Protein AF-A0A7C5ZL71-F1 (afdb_monomer)

Mean predicted aligned error: 3.36 Å

Radius of gyration: 14.95 Å; Cα contacts (8 Å, |Δi|>4): 283; chains: 1; bounding box: 36×30×40 Å

Secondary structure (DSSP, 8-state):
----TTTTTBTTTBEEE--SSS--SSSS-EEESS-SSSS------TT-EEEEEEEEE-TT--EEEEEEEEE--TTS-TTEEEEEEEEETTEEEEEEEE-TT-EEEEEEEEEE-TT--SEEEEEEEEEEEE-

Nearest PDB structures (foldseek):
  6yg8-assembly1_E  TM=5.303E-01  e=6.508E-02  Escherichia coli
  6yg8-assembly1_C  TM=4.429E-01  e=5.533E-02  Escherichia coli
  4p00-assembly1_B  TM=3.477E-01  e=2.963E-01  Cereibacter sphaeroides 2.4.1
  4r4z-assembly1_A  TM=3.578E-01  e=7.439E-01  Elizabethkingia meningoseptica
  6ab5-assembly1_A  TM=1.833E-01  e=3.576E+00  Penaeus vannamei nodavirus

Foldseek 3Di:
DDAAQARVQPAHFAAWYQAPQDDDPDDRIDGDWGGRDPDDDHDDDFFDKGKDKDKDFCAQPFKDWDFDKDAAALPDDQQKWKKKAKDKQNHGQWIDIDGHGDIDGDRDTMGGCNVPGGIIIIMIMIGMHGD

Structure (mmCIF, N/CA/C/O backbone):
data_AF-A0A7C5ZL71-F1
#
_entry.id   AF-A0A7C5ZL71-F1
#
loop_
_atom_site.group_PDB
_atom_site.id
_atom_site.type_symbol
_atom_site.label_atom_id
_atom_site.label_alt_id
_atom_site.label_comp_id
_atom_site.label_asym_id
_atom_site.label_entity_id
_atom_site.label_seq_id
_atom_site.pdbx_PDB_ins_code
_atom_site.Cartn_x
_atom_site.Cartn_y
_atom_site.Cartn_z
_atom_site.occupancy
_atom_site.B_iso_or_equiv
_atom_site.auth_seq_id
_atom_site.auth_comp_id
_atom_site.auth_asym_id
_atom_site.auth_atom_id
_atom_site.pdbx_PDB_model_num
ATOM 1 N N . MET A 1 1 ? -8.946 15.589 -14.521 1.00 55.31 1 MET A N 1
ATOM 2 C CA . MET A 1 1 ? -8.211 14.632 -13.677 1.00 55.31 1 MET A CA 1
ATOM 3 C C . MET A 1 1 ? -7.009 14.209 -14.488 1.00 55.31 1 MET A C 1
ATOM 5 O O . MET A 1 1 ? -7.200 13.722 -15.596 1.00 55.31 1 MET A O 1
ATOM 9 N N . GLU A 1 2 ? -5.814 14.550 -14.026 1.00 74.19 2 GLU A N 1
ATOM 10 C CA . GLU A 1 2 ? -4.571 14.126 -14.668 1.00 74.19 2 GLU A CA 1
ATOM 11 C C . GLU A 1 2 ? -4.315 12.670 -14.268 1.00 74.19 2 GLU A C 1
ATOM 13 O O . GLU A 1 2 ? -4.523 12.313 -13.111 1.00 74.19 2 GLU A O 1
ATOM 18 N N . LEU A 1 3 ? -3.994 11.814 -15.238 1.00 82.12 3 LEU A N 1
ATOM 19 C CA . LEU A 1 3 ? -3.691 10.408 -14.982 1.00 82.12 3 LEU A CA 1
ATOM 20 C C . LEU A 1 3 ? -2.236 10.309 -14.524 1.00 82.12 3 LEU A C 1
ATOM 22 O O . LEU A 1 3 ? -1.348 10.778 -15.232 1.00 82.12 3 LEU A O 1
ATOM 26 N N . ASP A 1 4 ? -2.002 9.677 -13.379 1.00 89.81 4 ASP A N 1
ATOM 27 C CA . ASP A 1 4 ? -0.675 9.569 -12.768 1.00 89.81 4 ASP A CA 1
ATOM 28 C C . ASP A 1 4 ? -0.149 8.120 -12.742 1.00 89.81 4 ASP A C 1
ATOM 30 O O . ASP A 1 4 ? -0.719 7.191 -13.337 1.00 89.81 4 ASP A O 1
ATOM 34 N N . ALA A 1 5 ? 0.966 7.928 -12.034 1.00 92.38 5 ALA A N 1
ATOM 35 C CA . ALA A 1 5 ? 1.611 6.635 -11.836 1.00 92.38 5 ALA A CA 1
ATOM 36 C C . ALA A 1 5 ? 0.706 5.567 -11.207 1.00 92.38 5 ALA A C 1
ATOM 38 O O . ALA A 1 5 ? 0.981 4.379 -11.360 1.00 92.38 5 ALA A O 1
ATOM 39 N N . PHE A 1 6 ? -0.370 5.959 -10.524 1.00 93.69 6 PHE A N 1
ATOM 40 C CA . PHE A 1 6 ? -1.207 5.081 -9.707 1.00 93.69 6 PHE A CA 1
ATOM 41 C C . PHE A 1 6 ? -2.652 4.966 -10.208 1.00 93.69 6 PHE A C 1
ATOM 43 O O . PHE A 1 6 ? -3.377 4.069 -9.778 1.00 93.69 6 PHE A O 1
ATOM 50 N N . THR A 1 7 ? -3.071 5.847 -11.121 1.00 92.31 7 THR A N 1
ATOM 51 C CA . THR A 1 7 ? -4.456 5.928 -11.612 1.00 92.31 7 THR A CA 1
ATOM 52 C C . THR A 1 7 ? -4.599 5.812 -13.130 1.00 92.31 7 THR A C 1
ATOM 54 O O . THR A 1 7 ? -5.714 5.659 -13.633 1.00 92.31 7 THR A O 1
ATOM 57 N N . SER A 1 8 ? -3.499 5.827 -13.889 1.00 93.12 8 SER A N 1
ATOM 58 C CA . SER A 1 8 ? -3.529 5.764 -15.359 1.00 93.12 8 SER A CA 1
ATOM 59 C C . SER A 1 8 ? -4.076 4.455 -15.945 1.00 93.12 8 SER A C 1
ATOM 61 O O . SER A 1 8 ? -4.415 4.416 -17.131 1.00 93.12 8 SER A O 1
ATOM 63 N N . ARG A 1 9 ? -4.160 3.376 -15.155 1.00 93.56 9 ARG A N 1
ATOM 64 C CA . ARG A 1 9 ? -4.489 2.016 -15.626 1.00 93.56 9 ARG A CA 1
ATOM 65 C C . ARG A 1 9 ? -5.382 1.219 -14.670 1.00 93.56 9 ARG A C 1
ATOM 67 O O . ARG A 1 9 ? -5.269 -0.010 -14.575 1.00 93.56 9 ARG A O 1
ATOM 74 N N . LEU A 1 10 ? -6.292 1.903 -13.981 1.00 92.94 10 LEU A N 1
ATOM 75 C CA . LEU A 1 10 ? -7.293 1.258 -13.127 1.00 92.94 10 LEU A CA 1
ATOM 76 C C . LEU A 1 10 ? -8.095 0.199 -13.903 1.00 92.94 10 LEU A C 1
ATOM 78 O O . LEU A 1 10 ? -8.594 0.453 -14.997 1.00 92.94 10 LEU A O 1
ATOM 82 N N . GLY A 1 11 ? -8.198 -1.002 -13.332 1.00 92.69 11 GLY A N 1
ATOM 83 C CA . GLY A 1 11 ? -8.909 -2.142 -13.921 1.00 92.69 11 GLY A CA 1
ATOM 84 C C . GLY A 1 11 ? -8.114 -2.943 -14.959 1.00 92.69 11 GLY A C 1
ATOM 85 O O . GLY A 1 11 ? -8.573 -4.006 -15.365 1.00 92.69 11 GLY A O 1
ATOM 86 N N . LEU A 1 12 ? -6.931 -2.470 -15.366 1.00 91.75 12 LEU A N 1
ATOM 87 C CA . LEU A 1 12 ? -6.023 -3.202 -16.257 1.00 91.75 12 LEU A CA 1
ATOM 88 C C . LEU A 1 12 ? -4.829 -3.758 -15.480 1.00 91.75 12 LEU A C 1
ATOM 90 O O . LEU A 1 12 ? -4.611 -4.962 -15.456 1.00 91.75 12 LEU A O 1
ATOM 94 N N . GLY A 1 13 ? -4.086 -2.864 -14.829 1.00 93.06 13 GLY A N 1
ATOM 95 C CA . GLY A 1 13 ? -2.868 -3.183 -14.081 1.00 93.06 13 GLY A CA 1
ATOM 96 C C . GLY A 1 13 ? -2.860 -2.650 -12.648 1.00 93.06 13 GLY A C 1
ATOM 97 O O . GLY A 1 13 ? -1.961 -2.954 -11.869 1.00 93.06 13 GLY A O 1
ATOM 98 N N . GLN A 1 14 ? -3.874 -1.855 -12.297 1.00 95.81 14 GLN A N 1
ATOM 99 C CA . GLN A 1 14 ? -3.975 -1.119 -11.037 1.00 95.81 14 GLN A CA 1
ATOM 100 C C . GLN 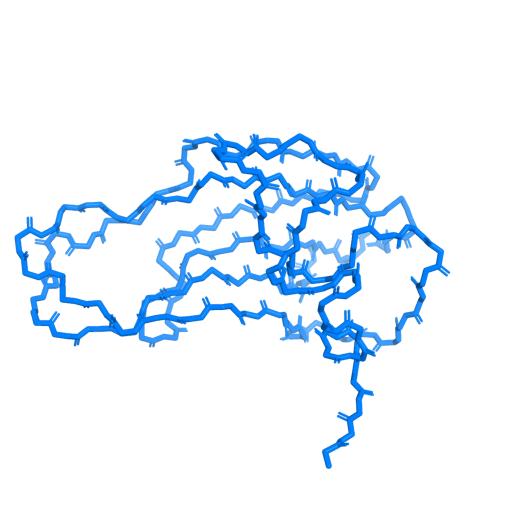A 1 14 ? -5.375 -1.268 -10.443 1.00 95.81 14 GLN A C 1
ATOM 102 O O . GLN A 1 14 ? -6.353 -1.509 -11.161 1.00 95.81 14 GLN A O 1
ATOM 107 N N . GLY A 1 15 ? -5.492 -1.071 -9.132 1.00 94.94 15 GLY A N 1
ATOM 108 C CA . GLY A 1 15 ? -6.760 -1.205 -8.424 1.00 94.94 15 GLY A CA 1
ATOM 109 C C . GLY A 1 15 ? -7.188 -2.666 -8.284 1.00 94.94 15 GLY A C 1
ATOM 110 O O . GLY A 1 15 ? -6.354 -3.564 -8.174 1.00 94.94 15 GLY A O 1
ATOM 111 N N . ARG A 1 16 ? -8.500 -2.915 -8.236 1.00 94.69 16 ARG A N 1
ATOM 112 C CA . ARG A 1 16 ? -9.041 -4.265 -8.032 1.00 94.69 16 ARG A CA 1
ATOM 113 C C . ARG A 1 16 ? -9.039 -5.060 -9.338 1.00 94.69 16 ARG A C 1
ATOM 115 O O . ARG A 1 16 ? -9.902 -4.834 -10.182 1.00 94.69 16 ARG A O 1
ATOM 122 N N . ILE A 1 17 ? -8.121 -6.014 -9.470 1.00 95.56 17 ILE A N 1
ATOM 123 C CA . ILE A 1 17 ? -7.970 -6.856 -10.668 1.00 95.56 17 ILE A CA 1
ATOM 124 C C . ILE A 1 17 ? -7.703 -8.319 -10.302 1.00 95.56 17 ILE A C 1
ATOM 126 O O . ILE A 1 17 ? -7.288 -8.618 -9.181 1.00 95.56 17 ILE A O 1
ATOM 130 N N . ALA A 1 18 ? -7.920 -9.226 -11.255 1.00 95.50 18 ALA A N 1
ATOM 131 C CA . ALA A 1 18 ? -7.314 -10.553 -11.222 1.00 95.50 18 ALA A CA 1
ATOM 132 C C . ALA A 1 18 ? -5.838 -10.406 -11.647 1.00 95.50 18 ALA A C 1
ATOM 134 O O . ALA A 1 18 ? -5.585 -10.044 -12.798 1.00 95.50 18 ALA A O 1
ATOM 135 N N . PRO A 1 19 ? -4.864 -10.593 -10.741 1.00 92.7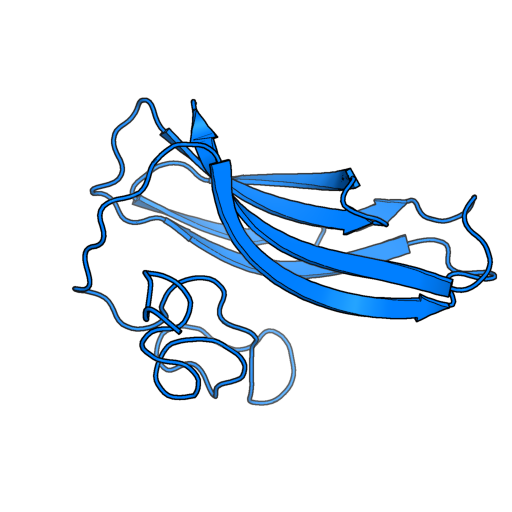5 19 PRO A N 1
ATOM 136 C CA . PRO A 1 19 ? -3.463 -10.317 -11.043 1.00 92.75 19 PRO A CA 1
ATOM 137 C C . PRO A 1 19 ? -2.885 -11.369 -11.996 1.00 92.75 19 PRO A C 1
ATOM 139 O O . PRO A 1 19 ? -3.119 -12.566 -11.828 1.00 92.75 19 PRO A O 1
ATOM 142 N N . ALA A 1 20 ? -2.076 -10.932 -12.959 1.00 92.00 20 ALA A N 1
ATOM 143 C CA . ALA A 1 20 ? -1.361 -11.827 -13.866 1.00 92.00 20 ALA A CA 1
ATOM 144 C C . ALA A 1 20 ? -0.002 -12.257 -13.289 1.00 92.00 20 ALA A C 1
ATOM 146 O O . ALA A 1 20 ? 0.483 -13.348 -13.583 1.00 92.00 20 ALA A O 1
ATOM 147 N N . ASN A 1 21 ? 0.607 -11.415 -12.446 1.00 88.44 21 ASN A N 1
ATOM 148 C CA . ASN A 1 21 ? 1.987 -11.581 -11.978 1.00 88.44 21 ASN A CA 1
ATOM 149 C C . ASN A 1 21 ? 2.091 -11.872 -10.472 1.00 88.44 21 ASN A C 1
ATOM 151 O O . ASN A 1 21 ? 3.164 -11.759 -9.872 1.00 88.44 21 ASN A O 1
ATOM 155 N N . ALA A 1 22 ? 0.980 -12.219 -9.826 1.00 85.50 22 ALA A N 1
ATOM 156 C CA . ALA A 1 22 ? 0.937 -12.624 -8.427 1.00 85.50 22 ALA A CA 1
ATOM 157 C C . ALA A 1 22 ? -0.173 -13.646 -8.202 1.00 85.50 22 ALA A C 1
ATOM 159 O O . ALA A 1 22 ? -1.255 -13.529 -8.756 1.00 85.50 22 ALA A O 1
ATOM 160 N N . THR A 1 23 ? 0.058 -14.610 -7.314 1.00 87.81 23 THR A N 1
ATOM 161 C CA . THR A 1 23 ? -1.029 -15.443 -6.784 1.00 87.81 23 THR A CA 1
ATOM 162 C C . THR A 1 23 ? -1.791 -14.651 -5.719 1.00 87.81 23 THR A C 1
ATOM 164 O O . THR A 1 23 ? -1.138 -14.214 -4.758 1.00 87.81 23 THR A O 1
ATOM 167 N N . PRO A 1 24 ? -3.120 -14.462 -5.846 1.00 88.94 24 PRO A N 1
ATOM 168 C CA . PRO A 1 24 ? -3.928 -13.835 -4.808 1.00 88.94 24 PRO A CA 1
ATOM 169 C C . PRO A 1 24 ? -3.790 -14.557 -3.467 1.00 88.94 24 PRO A C 1
ATOM 171 O O . PRO A 1 24 ? -3.721 -15.782 -3.404 1.00 88.94 24 PRO A O 1
ATOM 174 N N . GLY A 1 25 ? -3.763 -13.788 -2.378 1.00 83.25 25 GLY A N 1
ATOM 175 C CA . GLY A 1 25 ? -3.740 -14.350 -1.026 1.00 83.25 25 GLY A CA 1
ATOM 176 C C . GLY A 1 25 ? -5.084 -14.937 -0.578 1.00 83.25 25 GLY A C 1
ATOM 177 O O . GLY A 1 25 ? -5.121 -15.694 0.388 1.00 83.25 25 GLY A O 1
ATOM 178 N N . SER A 1 26 ? -6.175 -14.557 -1.247 1.00 85.38 26 SER A N 1
ATOM 179 C CA . SER A 1 26 ? -7.539 -15.047 -1.044 1.00 85.38 26 SER A CA 1
ATOM 180 C C . SER A 1 26 ? -8.387 -14.710 -2.275 1.00 85.38 26 SER A C 1
ATOM 182 O O . SER A 1 26 ? -8.223 -13.630 -2.845 1.00 85.38 26 SER A O 1
ATOM 184 N N . GLY A 1 27 ? -9.298 -15.607 -2.662 1.00 91.00 27 GLY A N 1
ATOM 185 C CA . GLY A 1 27 ? -10.157 -15.440 -3.839 1.00 91.00 27 GLY A CA 1
ATOM 186 C C . GLY A 1 27 ? -9.374 -15.274 -5.147 1.00 91.00 27 GLY A C 1
ATOM 187 O O . GLY A 1 27 ? -8.230 -15.708 -5.255 1.00 91.00 27 GLY A O 1
ATOM 188 N N . ASP A 1 28 ? -10.000 -14.618 -6.127 1.00 94.25 28 ASP A N 1
ATOM 189 C CA . ASP A 1 28 ? -9.445 -14.477 -7.485 1.00 94.25 28 ASP A CA 1
ATOM 190 C C . ASP A 1 28 ? -8.880 -13.077 -7.782 1.00 94.25 28 ASP A C 1
ATOM 192 O O . ASP A 1 28 ? -8.337 -12.842 -8.858 1.00 94.25 28 ASP A O 1
ATOM 196 N N . HIS A 1 29 ? -9.037 -12.124 -6.859 1.00 93.94 29 HIS A N 1
ATOM 197 C CA . HIS A 1 29 ? -8.711 -10.713 -7.083 1.00 93.94 29 HIS A CA 1
ATOM 198 C C . HIS A 1 29 ? -7.813 -10.159 -5.979 1.00 93.94 29 HIS A C 1
ATOM 200 O O . HIS A 1 29 ? -7.872 -10.595 -4.830 1.00 93.94 29 HIS A O 1
ATOM 206 N N . VAL A 1 30 ? -7.033 -9.137 -6.317 1.00 94.50 30 VAL A N 1
ATOM 207 C CA . VAL A 1 30 ? -6.245 -8.338 -5.370 1.00 94.50 30 VAL A CA 1
ATOM 208 C C . VAL A 1 30 ? -6.467 -6.851 -5.630 1.00 94.50 30 VAL A C 1
ATOM 210 O O . VAL A 1 30 ? -6.908 -6.467 -6.711 1.00 94.50 30 VAL A O 1
ATOM 213 N N . PHE A 1 31 ? -6.138 -6.013 -4.647 1.00 94.75 31 PHE A N 1
ATOM 214 C CA . PHE A 1 31 ? -5.953 -4.579 -4.860 1.00 94.75 31 PHE A CA 1
ATOM 215 C C . PHE A 1 31 ? -4.477 -4.311 -5.160 1.00 94.75 31 PHE A C 1
ATOM 217 O O . PHE A 1 31 ? -3.626 -4.471 -4.285 1.00 94.75 31 PHE A O 1
ATOM 224 N N . VAL A 1 32 ? -4.172 -3.937 -6.401 1.00 96.50 32 VAL A N 1
ATOM 225 C CA . VAL A 1 32 ? -2.819 -3.572 -6.828 1.00 96.50 32 VAL A CA 1
ATOM 226 C C . VAL A 1 32 ? -2.604 -2.083 -6.593 1.00 96.50 32 VAL A C 1
ATOM 228 O O . VAL A 1 32 ? -3.231 -1.245 -7.242 1.00 96.50 32 VAL A O 1
ATOM 231 N N . LEU A 1 33 ? -1.700 -1.775 -5.666 1.00 95.56 33 LEU A N 1
ATOM 232 C CA . LEU A 1 33 ? -1.154 -0.440 -5.446 1.00 95.56 33 LEU A CA 1
ATOM 233 C C . LEU A 1 33 ? 0.149 -0.350 -6.249 1.00 95.56 33 LEU A C 1
ATOM 235 O O . LEU A 1 33 ? 1.056 -1.150 -6.021 1.00 95.56 33 LEU A O 1
ATOM 239 N N . GLY A 1 34 ? 0.222 0.556 -7.225 1.00 94.56 34 GLY A N 1
ATOM 240 C CA . GLY A 1 34 ? 1.295 0.573 -8.224 1.00 94.56 34 GLY A CA 1
ATOM 241 C C . GLY A 1 34 ? 0.845 -0.060 -9.538 1.00 94.56 34 GLY A C 1
ATOM 242 O O . GLY A 1 34 ? -0.151 0.373 -10.098 1.00 94.56 34 GLY A O 1
ATOM 243 N N . GLU A 1 35 ? 1.570 -1.053 -10.047 1.00 94.12 35 GLU A N 1
ATOM 244 C CA . GLU A 1 35 ? 1.299 -1.701 -11.338 1.00 94.12 35 GLU A CA 1
ATOM 245 C C . GLU A 1 35 ? 1.667 -3.198 -11.266 1.00 94.12 35 GLU A C 1
ATOM 247 O O . GLU A 1 35 ? 2.685 -3.571 -10.673 1.00 94.12 35 GLU A O 1
ATOM 252 N N . ASP A 1 36 ? 0.821 -4.066 -11.830 1.00 94.56 36 ASP A N 1
ATOM 253 C CA . ASP A 1 36 ? 1.080 -5.509 -11.897 1.00 94.56 36 ASP A CA 1
ATOM 254 C C . ASP A 1 36 ? 1.969 -5.884 -13.087 1.00 94.56 36 ASP A C 1
ATOM 256 O O . ASP A 1 36 ? 2.776 -6.808 -12.975 1.00 94.56 36 ASP A O 1
ATOM 260 N N . GLU A 1 37 ? 1.856 -5.159 -14.203 1.00 91.81 37 GLU A N 1
ATOM 261 C CA . GLU A 1 37 ? 2.643 -5.377 -15.415 1.00 91.81 37 GLU A CA 1
ATOM 262 C C . GLU A 1 37 ? 4.022 -4.684 -15.360 1.00 91.81 37 GLU A C 1
ATOM 264 O O . GLU A 1 37 ? 4.117 -3.468 -15.170 1.00 91.81 37 GLU A O 1
ATOM 269 N N . PRO A 1 38 ? 5.133 -5.397 -15.614 1.00 88.19 38 PRO A N 1
ATOM 270 C CA . PRO A 1 38 ? 6.443 -4.760 -15.691 1.00 88.19 38 PRO A CA 1
ATOM 271 C C . PRO A 1 38 ? 6.573 -3.834 -16.914 1.00 88.19 38 PRO A C 1
ATOM 273 O O . PRO A 1 38 ? 5.848 -3.949 -17.901 1.00 88.19 38 PRO A O 1
ATOM 276 N N . GLY A 1 39 ? 7.582 -2.956 -16.883 1.00 88.44 39 GLY A N 1
ATOM 277 C CA . GLY A 1 39 ? 7.978 -2.142 -18.041 1.00 88.44 39 GLY A CA 1
ATOM 278 C C . GLY A 1 39 ? 7.345 -0.752 -18.105 1.00 88.44 39 GLY A C 1
ATOM 279 O O . GLY A 1 39 ? 7.465 -0.080 -19.128 1.00 88.44 39 GLY A O 1
ATOM 280 N N . ARG A 1 40 ? 6.702 -0.304 -17.023 1.00 88.19 40 ARG A N 1
ATOM 281 C CA . ARG A 1 40 ? 6.209 1.070 -16.886 1.00 88.19 40 ARG A CA 1
ATOM 282 C C . ARG A 1 40 ? 7.118 1.873 -15.978 1.00 88.19 40 ARG A C 1
ATOM 284 O O . ARG A 1 40 ? 7.565 1.384 -14.943 1.00 88.19 40 ARG A O 1
ATOM 291 N N . PHE A 1 41 ? 7.377 3.103 -16.391 1.00 89.56 41 PHE A N 1
ATOM 292 C CA . PHE A 1 41 ? 8.257 4.024 -15.696 1.00 89.56 41 PHE A CA 1
ATOM 293 C C . PHE A 1 41 ? 7.513 5.333 -15.494 1.00 89.56 41 PHE A C 1
ATOM 295 O O . PHE A 1 41 ? 6.868 5.830 -16.416 1.00 89.56 41 PHE A O 1
ATOM 302 N N . PHE A 1 42 ? 7.617 5.860 -14.283 1.00 90.75 42 PHE A N 1
ATOM 303 C CA . PHE A 1 42 ? 7.047 7.132 -13.877 1.00 90.75 42 PHE A CA 1
ATOM 304 C C . PHE A 1 42 ? 8.107 7.898 -13.095 1.00 90.75 42 PHE A C 1
ATOM 306 O O . PHE A 1 42 ? 8.946 7.289 -12.425 1.00 90.75 42 PHE A O 1
ATOM 313 N N . GLU A 1 43 ? 8.073 9.221 -13.194 1.00 91.19 43 GLU A N 1
ATOM 314 C CA . GLU A 1 43 ? 8.851 10.086 -12.316 1.00 91.19 43 GLU A CA 1
ATOM 315 C C . GLU A 1 43 ? 8.115 10.179 -10.980 1.00 91.19 43 GLU A C 1
ATOM 317 O O . GLU A 1 43 ? 6.941 10.538 -10.948 1.00 91.19 43 GLU A O 1
ATOM 322 N N . LEU A 1 44 ? 8.794 9.790 -9.901 1.00 93.31 44 LEU A N 1
ATOM 323 C CA . LEU A 1 44 ? 8.259 9.784 -8.543 1.00 93.31 44 LEU A CA 1
ATOM 324 C C . LEU A 1 44 ? 9.254 10.461 -7.604 1.00 93.31 44 LEU A C 1
ATOM 326 O O . LEU A 1 44 ? 10.470 10.319 -7.772 1.00 93.31 44 LEU A O 1
ATOM 330 N N . ALA A 1 45 ? 8.734 11.143 -6.594 1.00 94.50 45 ALA A N 1
ATOM 331 C CA . ALA A 1 45 ? 9.481 11.721 -5.490 1.00 94.50 45 ALA A CA 1
ATOM 332 C C . ALA A 1 45 ? 9.153 10.995 -4.170 1.00 94.50 45 ALA A C 1
ATOM 334 O O . ALA A 1 45 ? 8.084 10.389 -4.038 1.00 94.50 45 ALA A O 1
ATOM 335 N N . PRO A 1 46 ? 10.045 11.041 -3.162 1.00 96.12 46 PRO A N 1
ATOM 336 C CA . PRO A 1 46 ? 9.697 10.593 -1.818 1.00 96.12 46 PRO A CA 1
ATOM 337 C C . PRO A 1 46 ? 8.398 11.243 -1.317 1.00 96.12 46 PRO A C 1
ATOM 339 O O . PRO A 1 46 ? 8.230 12.458 -1.407 1.00 96.12 46 PRO A O 1
ATOM 342 N N . GLY A 1 47 ? 7.493 10.428 -0.775 1.00 96.00 47 GLY A N 1
ATOM 343 C CA . GLY A 1 47 ? 6.149 10.820 -0.342 1.00 96.00 47 GLY A CA 1
ATOM 344 C C . GLY A 1 47 ? 5.042 10.508 -1.355 1.00 96.00 47 GLY A C 1
ATOM 345 O O . GLY A 1 47 ? 3.874 10.412 -0.959 1.00 96.00 47 GLY A O 1
ATOM 346 N N . ASP A 1 48 ? 5.382 10.277 -2.627 1.00 96.81 48 ASP A N 1
ATOM 347 C CA . ASP A 1 48 ? 4.414 9.804 -3.616 1.00 96.81 48 ASP A CA 1
ATOM 348 C C . ASP A 1 48 ? 3.906 8.412 -3.233 1.00 96.81 48 ASP A C 1
ATOM 350 O O . ASP A 1 48 ? 4.680 7.509 -2.883 1.00 96.81 48 ASP A O 1
ATOM 354 N N . HIS A 1 49 ? 2.587 8.231 -3.289 1.00 97.19 49 HIS A N 1
ATOM 355 C CA . HIS A 1 49 ? 1.952 7.009 -2.820 1.00 97.19 49 HIS A CA 1
ATOM 356 C C . HIS A 1 49 ? 0.679 6.646 -3.580 1.00 97.19 49 HIS A C 1
ATOM 358 O O . HIS A 1 49 ? -0.039 7.501 -4.093 1.00 97.19 49 HIS A O 1
ATOM 364 N N . ALA A 1 50 ? 0.380 5.348 -3.562 1.00 96.81 50 ALA A N 1
ATOM 365 C CA . ALA A 1 50 ? -0.933 4.796 -3.854 1.00 96.81 50 ALA A CA 1
ATOM 366 C C . ALA A 1 50 ? -1.563 4.292 -2.558 1.00 96.81 50 ALA A C 1
ATOM 368 O O . ALA A 1 50 ? -0.896 3.663 -1.732 1.00 96.81 50 ALA A O 1
ATOM 369 N N . GLU A 1 51 ? -2.860 4.512 -2.405 1.00 96.56 51 GLU A N 1
ATOM 370 C CA . GLU A 1 51 ? -3.585 4.122 -1.207 1.00 96.56 51 GLU A CA 1
ATOM 371 C C . GLU A 1 51 ? -4.984 3.623 -1.554 1.00 96.56 51 GLU A C 1
ATOM 373 O O . GLU A 1 51 ? -5.648 4.135 -2.455 1.00 96.56 51 GLU A O 1
ATOM 378 N N . VAL A 1 52 ? -5.420 2.595 -0.829 1.00 95.56 52 VAL A N 1
ATOM 379 C CA . VAL A 1 52 ? -6.815 2.164 -0.792 1.00 95.56 52 VAL A CA 1
ATOM 380 C C . VAL A 1 52 ? -7.309 2.319 0.636 1.00 95.56 52 VAL A C 1
ATOM 382 O O . VAL A 1 52 ? -6.695 1.779 1.556 1.00 95.56 52 VAL A O 1
ATOM 385 N N . VAL A 1 53 ? -8.404 3.056 0.806 1.00 96.75 53 VAL A N 1
ATOM 386 C CA . VAL A 1 53 ? -9.035 3.323 2.102 1.00 96.75 53 VAL A CA 1
ATOM 387 C C . VAL A 1 53 ? -10.460 2.791 2.144 1.00 96.75 53 VAL A C 1
ATOM 389 O O . VAL A 1 53 ? -11.116 2.634 1.110 1.00 96.75 53 VAL A O 1
ATOM 392 N N . GLN A 1 54 ? -10.935 2.525 3.354 1.00 97.00 54 GLN A N 1
ATOM 393 C CA . GLN A 1 54 ? -12.317 2.185 3.634 1.00 97.00 54 GLN A CA 1
ATOM 394 C C . GLN A 1 54 ? -12.713 2.686 5.027 1.00 97.00 54 GLN A C 1
ATOM 396 O O . GLN A 1 54 ? -12.028 2.394 6.011 1.00 97.00 54 GLN A O 1
ATOM 401 N N . ASP A 1 55 ? -13.868 3.345 5.122 1.00 98.38 55 ASP A N 1
ATOM 402 C CA . ASP A 1 55 ? -14.515 3.612 6.407 1.00 98.38 55 ASP A CA 1
ATOM 403 C C . ASP A 1 55 ? -14.863 2.290 7.098 1.00 98.38 55 ASP A C 1
ATOM 405 O O . ASP A 1 55 ? -15.515 1.408 6.524 1.00 98.38 55 ASP A O 1
ATOM 409 N N . THR A 1 56 ? -14.383 2.131 8.326 1.00 98.00 56 THR A N 1
ATOM 410 C CA . THR A 1 56 ? -14.516 0.899 9.098 1.00 98.00 56 THR A CA 1
ATOM 411 C C . THR A 1 56 ? -14.833 1.223 10.550 1.00 98.00 56 THR A C 1
ATOM 413 O O . THR A 1 56 ? -14.116 1.987 11.195 1.00 98.00 56 THR A O 1
ATOM 416 N N . ASP A 1 57 ? -15.877 0.592 11.091 1.00 98.25 57 ASP A N 1
ATOM 417 C CA . ASP A 1 57 ? -16.154 0.649 12.523 1.00 98.25 57 ASP A CA 1
ATOM 418 C C . ASP A 1 57 ? -15.158 -0.253 13.262 1.00 98.25 57 ASP A C 1
ATOM 420 O O . ASP A 1 57 ? -15.137 -1.470 13.061 1.00 98.25 57 ASP A O 1
ATOM 424 N N . LEU A 1 58 ? -14.306 0.355 14.087 1.00 98.44 58 LEU A N 1
ATOM 425 C CA . LEU A 1 58 ? -13.271 -0.335 14.858 1.00 98.44 58 LEU A CA 1
ATOM 426 C C . LEU A 1 58 ? -13.708 -0.677 16.286 1.00 98.44 58 LEU A C 1
ATOM 428 O O . LEU A 1 58 ? -12.891 -1.158 17.072 1.00 98.44 58 LEU A O 1
ATOM 432 N N . THR A 1 59 ? -14.980 -0.468 16.633 1.00 98.38 59 THR A N 1
ATOM 433 C CA . THR A 1 59 ? -15.531 -0.878 17.931 1.00 98.38 59 THR A CA 1
ATOM 434 C C . THR A 1 59 ? -15.289 -2.370 18.170 1.00 98.38 59 THR A C 1
ATOM 436 O O . THR A 1 59 ? -15.613 -3.208 17.332 1.00 98.38 59 THR A O 1
ATOM 439 N N . ASP A 1 60 ? -14.682 -2.694 19.315 1.00 97.81 60 ASP A N 1
ATOM 440 C CA . ASP A 1 60 ? -14.298 -4.053 19.724 1.00 97.81 60 ASP A CA 1
ATOM 441 C C . ASP A 1 60 ? -13.320 -4.786 18.775 1.00 97.81 60 ASP A C 1
ATOM 443 O O . ASP A 1 60 ? -13.056 -5.984 18.932 1.00 97.81 60 ASP A O 1
ATOM 447 N N . VAL A 1 61 ? -12.700 -4.081 17.823 1.00 98.25 61 VAL A N 1
ATOM 448 C CA . VAL A 1 61 ? -11.663 -4.640 16.946 1.00 98.25 61 VAL A CA 1
ATOM 449 C C . VAL A 1 61 ? -10.302 -4.541 17.631 1.00 98.25 61 VAL A C 1
ATOM 451 O O . VAL A 1 61 ? -9.867 -3.481 18.062 1.00 98.25 61 VAL A O 1
ATOM 454 N N . THR A 1 62 ? -9.573 -5.657 17.715 1.00 97.88 62 THR A N 1
ATOM 455 C CA . THR A 1 62 ? -8.227 -5.663 18.326 1.00 97.88 62 THR A CA 1
ATOM 456 C C . THR A 1 62 ? -7.124 -5.344 17.316 1.00 97.88 62 THR A C 1
ATOM 458 O O . THR A 1 62 ? -6.189 -4.601 17.618 1.00 97.88 62 THR A O 1
ATOM 461 N N . LEU A 1 63 ? -7.203 -5.930 16.119 1.00 97.69 63 LEU A N 1
ATOM 462 C CA . LEU A 1 63 ? -6.161 -5.840 15.099 1.00 97.69 63 LEU A CA 1
ATOM 463 C C . LEU A 1 63 ? -6.769 -5.638 13.716 1.00 97.69 63 LEU A C 1
ATOM 465 O O . LEU A 1 63 ? -7.692 -6.355 13.334 1.00 97.69 63 LEU A O 1
ATOM 469 N N . VAL A 1 64 ? -6.144 -4.764 12.933 1.00 97.12 64 VAL A N 1
ATOM 470 C CA . VAL A 1 64 ? -6.254 -4.765 11.471 1.00 97.12 64 VAL A CA 1
ATOM 471 C C . VAL A 1 64 ? -5.032 -5.488 10.921 1.00 97.12 64 VAL A C 1
ATOM 473 O O . VAL A 1 64 ? -3.911 -5.222 11.353 1.00 97.12 64 VAL A O 1
ATOM 476 N N . ARG A 1 65 ? -5.227 -6.416 9.983 1.00 96.31 65 ARG A N 1
ATOM 477 C CA . ARG A 1 65 ? -4.140 -7.184 9.361 1.00 96.31 65 ARG A CA 1
ATOM 478 C C . ARG A 1 65 ? -4.196 -7.057 7.851 1.00 96.31 65 ARG A C 1
ATOM 480 O O . ARG A 1 65 ? -5.274 -7.114 7.269 1.00 96.31 65 ARG A O 1
ATOM 487 N N . ALA A 1 66 ? -3.027 -6.970 7.232 1.00 94.00 66 ALA A N 1
ATOM 488 C CA . ALA A 1 66 ? -2.885 -6.958 5.787 1.00 94.00 66 ALA A CA 1
ATOM 489 C C . ALA A 1 66 ? -2.072 -8.175 5.329 1.00 94.00 66 ALA A C 1
ATOM 491 O O . ALA A 1 6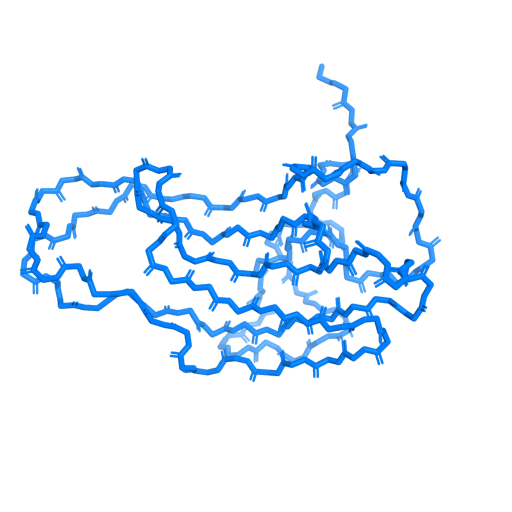6 ? -0.997 -8.454 5.861 1.00 94.00 66 ALA A O 1
ATOM 492 N N . HIS A 1 67 ? -2.591 -8.890 4.329 1.00 93.50 67 HIS A N 1
ATOM 493 C CA . HIS A 1 67 ? -1.848 -9.917 3.604 1.00 93.50 67 HIS A CA 1
ATOM 494 C C . HIS A 1 67 ? -1.397 -9.325 2.271 1.00 93.50 67 HIS A C 1
ATOM 496 O O . HIS A 1 67 ? -2.221 -9.068 1.396 1.00 93.50 67 HIS A O 1
ATOM 502 N N . LEU A 1 68 ? -0.096 -9.074 2.135 1.00 94.38 68 LEU A N 1
ATOM 503 C CA . LEU A 1 68 ? 0.461 -8.312 1.020 1.00 94.38 68 LEU A CA 1
ATOM 504 C C . LEU A 1 68 ? 1.608 -9.068 0.357 1.00 94.38 68 LEU A C 1
ATOM 506 O O . LEU A 1 68 ? 2.395 -9.741 1.021 1.00 94.38 68 LEU A O 1
ATOM 510 N N . ARG A 1 69 ? 1.761 -8.874 -0.950 1.00 94.94 69 ARG A N 1
ATOM 511 C CA . ARG A 1 69 ? 2.998 -9.170 -1.674 1.00 94.94 69 ARG A CA 1
ATOM 512 C C . ARG A 1 69 ? 3.588 -7.844 -2.144 1.00 94.94 69 ARG A C 1
ATOM 514 O O . ARG A 1 69 ? 3.018 -7.196 -3.014 1.00 94.94 69 ARG A O 1
ATOM 521 N N . LEU A 1 70 ? 4.718 -7.450 -1.567 1.00 95.38 70 LEU A N 1
ATOM 522 C CA . LEU A 1 70 ? 5.448 -6.240 -1.939 1.00 95.38 70 LEU A CA 1
ATOM 523 C C . LEU A 1 70 ? 6.565 -6.609 -2.918 1.00 95.38 70 LEU A C 1
ATOM 525 O O . LEU A 1 70 ? 7.505 -7.306 -2.534 1.00 95.38 70 LEU A O 1
ATOM 529 N N . ARG A 1 71 ? 6.458 -6.147 -4.167 1.00 94.56 71 ARG A N 1
ATOM 530 C CA . ARG A 1 71 ? 7.454 -6.351 -5.231 1.00 94.56 71 ARG A CA 1
ATOM 531 C C . ARG A 1 71 ? 8.160 -5.035 -5.515 1.00 94.56 71 ARG A C 1
ATOM 533 O O . ARG A 1 71 ? 7.496 -4.050 -5.820 1.00 94.56 71 ARG A O 1
ATOM 540 N N . VAL A 1 72 ? 9.487 -5.025 -5.443 1.00 94.19 72 VAL A N 1
ATOM 541 C CA . VAL A 1 72 ? 10.283 -3.822 -5.694 1.00 94.19 72 VAL A CA 1
ATOM 542 C C . VAL A 1 72 ? 11.191 -4.031 -6.906 1.00 94.19 72 VAL A C 1
ATOM 544 O O . VAL A 1 72 ? 11.977 -4.985 -6.915 1.00 94.19 72 VAL A O 1
ATOM 547 N N . PRO A 1 73 ? 11.145 -3.146 -7.921 1.00 92.38 73 PRO A N 1
ATOM 548 C CA . PRO A 1 73 ? 12.006 -3.270 -9.090 1.00 92.38 73 PRO A CA 1
ATOM 549 C C . PRO A 1 73 ? 13.488 -3.129 -8.716 1.00 92.38 73 PRO A C 1
ATOM 551 O O . PRO A 1 73 ? 13.859 -2.385 -7.808 1.00 92.38 73 PRO A O 1
ATOM 554 N N . ALA A 1 74 ? 14.360 -3.837 -9.437 1.00 92.56 74 ALA A N 1
ATOM 555 C CA . ALA A 1 74 ? 15.813 -3.749 -9.247 1.00 92.56 74 ALA A CA 1
ATOM 556 C C . ALA A 1 74 ? 16.390 -2.380 -9.643 1.00 92.56 74 ALA A C 1
ATOM 558 O O . ALA A 1 74 ? 17.466 -2.016 -9.183 1.00 92.56 74 ALA A O 1
ATOM 559 N N . SER A 1 75 ? 15.666 -1.623 -10.471 1.00 91.50 75 SER A N 1
ATOM 560 C CA . SER A 1 75 ? 16.039 -0.278 -10.909 1.00 91.50 75 SER A CA 1
ATOM 561 C C . SER A 1 75 ? 15.790 0.811 -9.862 1.00 91.50 75 SER A C 1
ATOM 563 O O . SER A 1 75 ? 16.106 1.966 -10.132 1.00 91.50 75 SER A O 1
ATOM 565 N N . LEU A 1 76 ? 15.213 0.486 -8.696 1.00 92.25 76 LEU A N 1
ATOM 566 C CA . LEU A 1 76 ? 15.025 1.468 -7.629 1.00 92.25 76 LEU A CA 1
ATOM 567 C C . LEU A 1 76 ? 16.398 1.946 -7.111 1.00 92.25 76 LEU A C 1
ATOM 569 O O . LEU A 1 76 ? 17.207 1.103 -6.709 1.00 92.25 76 LEU A O 1
ATOM 573 N N . PRO A 1 77 ? 16.673 3.265 -7.081 1.00 92.25 77 PRO A N 1
ATOM 574 C CA . PRO A 1 77 ? 17.913 3.793 -6.520 1.00 92.25 77 PRO A CA 1
ATOM 575 C C . PRO A 1 77 ? 18.115 3.358 -5.066 1.00 92.25 77 PRO A C 1
ATOM 577 O O . PRO A 1 77 ? 17.170 3.312 -4.285 1.00 92.25 77 PRO A O 1
ATOM 580 N N . SER A 1 78 ? 19.363 3.098 -4.666 1.00 90.25 78 SER A N 1
ATOM 581 C CA . SER A 1 78 ? 19.681 2.616 -3.312 1.00 90.25 78 SER A CA 1
ATOM 582 C C . SER A 1 78 ? 19.394 3.623 -2.194 1.00 90.25 78 SER A C 1
ATOM 584 O O . SER A 1 78 ? 19.399 3.239 -1.030 1.00 90.25 78 SER A O 1
ATOM 586 N N . THR A 1 79 ? 19.187 4.896 -2.536 1.00 92.12 79 THR A N 1
ATOM 587 C CA . THR A 1 79 ? 18.779 5.970 -1.616 1.00 92.12 79 THR A CA 1
ATOM 588 C C . THR A 1 79 ? 17.277 5.981 -1.333 1.00 92.12 79 THR A C 1
ATOM 590 O O . THR A 1 79 ? 16.819 6.813 -0.561 1.00 92.12 79 THR A O 1
ATOM 593 N N . HIS A 1 80 ? 16.509 5.086 -1.962 1.00 94.00 80 HIS A N 1
ATOM 594 C CA . HIS A 1 80 ? 15.060 5.006 -1.831 1.00 94.00 80 HIS A CA 1
ATOM 595 C C . HIS A 1 80 ? 14.611 3.592 -1.447 1.00 94.00 80 HIS A C 1
ATOM 597 O O . HIS A 1 80 ? 15.306 2.595 -1.671 1.00 94.00 80 HIS A O 1
ATOM 603 N N . GLY A 1 81 ? 13.407 3.501 -0.896 1.00 94.44 81 GLY A N 1
ATOM 604 C CA . GLY A 1 81 ? 12.721 2.256 -0.579 1.00 94.44 81 GLY A CA 1
ATOM 605 C C . GLY A 1 81 ? 11.228 2.366 -0.858 1.00 94.44 81 GLY A C 1
ATOM 606 O O . GLY A 1 81 ? 10.679 3.460 -0.906 1.00 94.44 81 GLY A O 1
ATOM 607 N N . TRP A 1 82 ? 10.559 1.225 -1.011 1.00 96.31 82 TRP A N 1
ATOM 608 C CA . TRP A 1 82 ? 9.098 1.185 -0.946 1.00 96.31 82 TRP A CA 1
ATOM 609 C C . TRP A 1 82 ? 8.659 0.727 0.439 1.00 96.31 82 TRP A C 1
ATOM 611 O O . TRP A 1 82 ? 9.153 -0.285 0.955 1.00 96.31 82 TRP A O 1
ATOM 621 N N . GLU A 1 83 ? 7.720 1.465 1.022 1.00 97.25 83 GLU A N 1
ATOM 622 C CA . GLU A 1 83 ? 7.071 1.156 2.290 1.00 97.25 83 GLU A CA 1
ATOM 623 C C . GLU A 1 83 ? 5.613 0.759 2.036 1.00 97.25 83 GLU A C 1
ATOM 625 O O . GLU A 1 83 ? 4.841 1.519 1.457 1.00 97.25 83 GLU A O 1
ATOM 630 N N . ALA A 1 84 ? 5.233 -0.437 2.486 1.00 98.06 84 ALA A N 1
ATOM 631 C CA . ALA A 1 84 ? 3.836 -0.822 2.632 1.00 98.06 84 ALA A CA 1
ATOM 632 C C . ALA A 1 84 ? 3.403 -0.538 4.073 1.00 98.06 84 ALA A C 1
ATOM 634 O O . ALA A 1 84 ? 4.070 -0.977 5.015 1.00 98.06 84 ALA A O 1
ATOM 635 N N . SER A 1 85 ? 2.292 0.167 4.259 1.00 98.50 85 SER A N 1
ATOM 636 C CA . SER A 1 85 ? 1.783 0.528 5.582 1.00 98.50 85 SER A CA 1
ATOM 637 C C . SER A 1 85 ? 0.282 0.296 5.716 1.00 98.50 85 SER A C 1
ATOM 639 O O . SER A 1 85 ? -0.459 0.373 4.740 1.00 98.50 85 SER A O 1
ATOM 641 N N . ILE A 1 86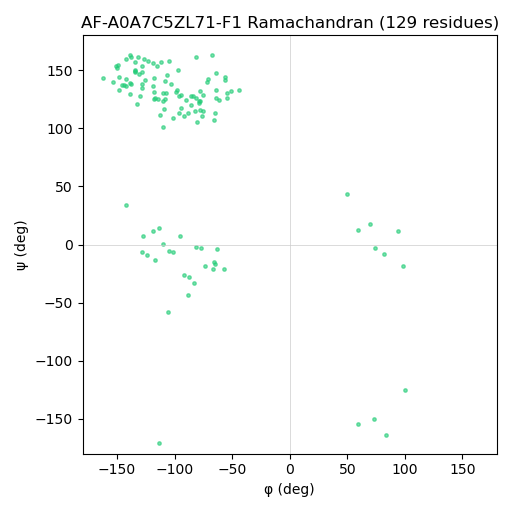 ? -0.145 -0.019 6.940 1.00 98.62 86 ILE A N 1
ATOM 642 C CA . ILE A 1 86 ? -1.540 0.120 7.360 1.00 98.62 86 ILE A CA 1
ATOM 643 C C . ILE A 1 86 ? -1.669 1.530 7.921 1.00 98.62 86 ILE A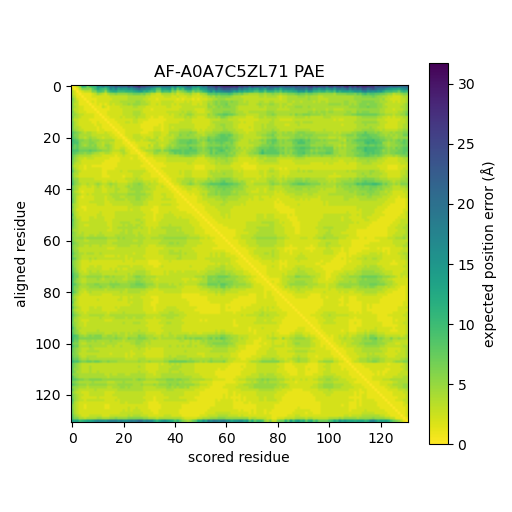 C 1
ATOM 645 O O . ILE A 1 86 ? -0.923 1.886 8.842 1.00 98.62 86 ILE A O 1
ATOM 649 N N . VAL A 1 87 ? -2.599 2.310 7.385 1.00 98.56 87 VAL A N 1
ATOM 650 C CA . VAL A 1 87 ? -2.939 3.639 7.893 1.00 98.56 87 VAL A CA 1
ATOM 651 C C . VAL A 1 87 ? -4.286 3.606 8.607 1.00 98.56 87 VAL A C 1
ATOM 653 O O . VAL A 1 87 ? -5.178 2.852 8.221 1.00 98.56 87 VAL A O 1
ATOM 656 N N . VAL A 1 88 ? -4.416 4.410 9.658 1.00 98.44 88 VAL A N 1
ATOM 657 C CA . VAL A 1 88 ? -5.684 4.681 10.339 1.00 98.44 88 VAL A CA 1
ATOM 658 C C . VAL A 1 88 ? -5.800 6.188 10.524 1.00 98.44 88 VAL A C 1
ATOM 660 O O . VAL A 1 88 ? -4.900 6.792 11.108 1.00 98.44 88 VAL A O 1
ATOM 663 N N . ASP A 1 89 ? -6.853 6.791 9.976 1.00 97.81 89 ASP A N 1
ATOM 664 C CA . ASP A 1 89 ? -7.075 8.244 9.923 1.00 97.81 89 ASP A CA 1
ATOM 665 C C . ASP A 1 89 ? -5.844 9.010 9.393 1.00 97.81 89 ASP A C 1
ATOM 667 O O . ASP A 1 89 ? -5.384 10.001 9.965 1.00 97.81 89 ASP A O 1
ATOM 671 N N . GLY A 1 90 ? -5.235 8.483 8.324 1.00 96.06 90 GLY A N 1
ATOM 672 C CA . GLY A 1 90 ? -4.017 9.023 7.709 1.00 96.06 90 GLY A CA 1
ATOM 673 C C . GLY A 1 90 ? -2.712 8.776 8.483 1.00 96.06 90 GLY A C 1
ATOM 674 O O . GLY A 1 90 ? -1.635 9.118 7.990 1.00 96.06 90 GLY A O 1
ATOM 675 N N . VAL A 1 91 ? -2.757 8.157 9.669 1.00 97.69 91 VAL A N 1
ATOM 676 C CA . VAL A 1 91 ? -1.569 7.850 10.482 1.00 97.69 91 VAL A CA 1
ATOM 677 C C . VAL A 1 91 ? -1.100 6.419 10.234 1.00 97.69 91 VAL A C 1
ATOM 679 O O . VAL A 1 91 ? -1.860 5.466 10.381 1.00 97.69 91 VAL A O 1
ATOM 682 N N . LYS A 1 92 ? 0.188 6.237 9.919 1.00 98.12 92 LYS A N 1
ATOM 683 C CA . LYS A 1 92 ? 0.803 4.909 9.749 1.00 98.12 92 LYS A CA 1
ATOM 684 C C . LYS A 1 92 ? 0.819 4.147 11.080 1.00 98.12 92 LYS A C 1
ATOM 686 O O . LYS A 1 92 ? 1.618 4.448 11.965 1.00 98.12 92 LYS A O 1
ATOM 691 N N . ALA A 1 93 ? -0.032 3.134 11.201 1.00 97.88 93 ALA A N 1
ATOM 692 C CA . ALA A 1 93 ? -0.178 2.309 12.400 1.00 97.88 93 ALA A CA 1
ATOM 693 C C . ALA A 1 93 ? 0.713 1.052 12.375 1.00 97.88 93 ALA A C 1
ATOM 695 O O . ALA A 1 93 ? 1.111 0.544 13.424 1.00 97.88 93 ALA A O 1
ATOM 696 N N . ALA A 1 94 ? 1.060 0.559 11.183 1.00 98.25 94 ALA A N 1
ATOM 697 C CA . ALA A 1 94 ? 2.045 -0.503 10.978 1.00 98.25 94 ALA A CA 1
ATOM 698 C C . ALA A 1 94 ? 2.739 -0.322 9.627 1.00 98.25 94 ALA A C 1
ATOM 700 O O . ALA A 1 94 ? 2.136 0.211 8.697 1.00 98.25 94 ALA A O 1
ATOM 701 N N . ARG A 1 95 ? 3.988 -0.783 9.491 1.00 97.88 95 ARG A N 1
ATOM 702 C CA . ARG A 1 95 ? 4.755 -0.633 8.246 1.00 97.88 95 ARG A CA 1
ATOM 703 C C . ARG A 1 95 ? 5.781 -1.733 8.013 1.00 97.88 95 ARG A C 1
ATOM 705 O O . ARG A 1 95 ? 6.320 -2.306 8.958 1.00 97.88 95 ARG A O 1
ATOM 712 N N . ALA A 1 96 ? 6.092 -1.972 6.746 1.00 97.12 96 ALA A N 1
ATOM 713 C CA . ALA A 1 96 ? 7.177 -2.829 6.301 1.00 97.12 96 ALA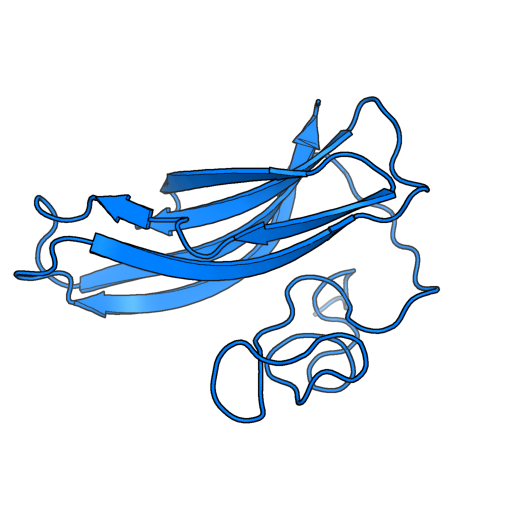 A CA 1
ATOM 714 C C . ALA A 1 96 ? 7.824 -2.254 5.036 1.00 97.12 96 ALA A C 1
ATOM 716 O O . ALA A 1 96 ? 7.133 -1.845 4.108 1.00 97.12 96 ALA A O 1
ATOM 717 N N . THR A 1 97 ? 9.154 -2.279 4.974 1.00 95.12 97 THR A N 1
ATOM 718 C CA . THR A 1 97 ? 9.915 -1.819 3.806 1.00 95.12 97 THR A CA 1
ATOM 719 C C . THR A 1 97 ? 10.482 -2.981 2.996 1.00 95.12 97 THR A C 1
ATOM 721 O O . THR A 1 97 ? 10.672 -4.098 3.499 1.00 95.12 97 THR A O 1
ATOM 724 N N . CYS A 1 98 ? 10.777 -2.741 1.722 1.00 91.19 98 CYS A N 1
ATOM 725 C CA . CYS A 1 98 ? 11.473 -3.695 0.866 1.00 91.19 98 CYS A CA 1
ATOM 726 C C . CYS A 1 98 ? 12.527 -2.981 0.010 1.00 91.19 98 CYS A C 1
ATOM 728 O O . CYS A 1 98 ? 12.302 -1.878 -0.484 1.00 91.19 98 CYS A O 1
ATOM 730 N N . ARG A 1 99 ? 13.705 -3.602 -0.120 1.00 86.44 99 ARG A N 1
ATOM 731 C CA . ARG A 1 99 ? 14.836 -3.052 -0.881 1.00 86.44 99 ARG A CA 1
ATOM 732 C C . ARG A 1 99 ? 14.682 -3.326 -2.376 1.00 86.44 99 ARG A C 1
ATOM 734 O O . ARG A 1 99 ? 13.984 -4.260 -2.763 1.00 86.44 99 ARG A O 1
ATOM 741 N N . ALA A 1 100 ? 15.413 -2.562 -3.184 1.00 93.44 100 ALA A N 1
ATOM 742 C CA . ALA A 1 100 ? 15.525 -2.746 -4.629 1.00 93.44 100 ALA A CA 1
ATOM 743 C C . ALA A 1 100 ? 15.728 -4.217 -5.037 1.00 93.44 100 ALA A C 1
ATOM 745 O O . ALA A 1 100 ? 16.564 -4.924 -4.467 1.00 93.44 100 ALA A O 1
ATOM 746 N N . GLY A 1 101 ? 14.963 -4.673 -6.032 1.00 93.19 101 GLY A N 1
ATOM 747 C CA . GLY A 1 101 ? 15.088 -6.011 -6.625 1.00 93.19 101 GLY A CA 1
ATOM 748 C C . GLY A 1 101 ? 14.656 -7.160 -5.714 1.00 93.19 101 GLY A C 1
ATOM 749 O O . GLY A 1 101 ? 15.048 -8.306 -5.942 1.00 93.19 101 GLY A O 1
ATOM 750 N N . ARG A 1 102 ? 13.898 -6.873 -4.652 1.00 92.62 102 ARG A N 1
ATOM 751 C CA . ARG A 1 102 ? 13.404 -7.880 -3.710 1.00 92.62 102 ARG A CA 1
ATOM 752 C C . ARG A 1 102 ? 11.885 -7.963 -3.763 1.00 92.62 102 ARG A C 1
ATOM 754 O O . ARG A 1 102 ? 11.186 -7.003 -4.079 1.00 92.62 102 ARG A O 1
ATOM 761 N N . GLU A 1 103 ? 11.396 -9.138 -3.400 1.00 94.25 103 GLU A N 1
ATOM 762 C CA . GLU A 1 103 ? 9.990 -9.386 -3.121 1.00 94.25 103 GLU A CA 1
ATOM 763 C C . GLU A 1 103 ? 9.846 -9.817 -1.660 1.00 94.25 103 GLU A C 1
ATOM 765 O O . GLU A 1 103 ? 10.704 -10.523 -1.117 1.00 94.25 103 GLU A O 1
ATOM 770 N N . ARG A 1 104 ? 8.763 -9.384 -1.011 1.00 94.06 104 ARG A N 1
ATOM 771 C CA . ARG A 1 104 ? 8.364 -9.846 0.319 1.00 94.06 104 ARG A CA 1
ATOM 772 C C . ARG A 1 104 ? 6.900 -10.253 0.319 1.00 94.06 104 ARG A C 1
ATOM 774 O O . ARG A 1 104 ? 6.035 -9.456 -0.035 1.00 94.06 104 ARG A O 1
ATOM 781 N N . LEU A 1 105 ? 6.631 -11.461 0.802 1.00 94.19 105 LEU A N 1
ATOM 782 C CA . LEU A 1 105 ? 5.302 -11.854 1.252 1.00 94.19 105 LEU A CA 1
ATOM 783 C C . LEU A 1 105 ? 5.148 -11.426 2.717 1.00 94.19 105 LEU A C 1
ATOM 785 O O . LEU A 1 105 ? 5.937 -11.833 3.567 1.00 94.19 105 LEU A O 1
ATOM 789 N N . LEU A 1 106 ? 4.167 -10.573 2.995 1.00 94.25 106 LEU A N 1
ATOM 790 C CA . LEU A 1 106 ? 3.853 -10.038 4.317 1.00 94.25 106 LEU A CA 1
ATOM 791 C C . LEU A 1 106 ? 2.521 -10.639 4.770 1.00 94.25 106 LEU A C 1
ATOM 793 O O . LEU A 1 106 ? 1.459 -10.216 4.319 1.00 94.25 106 LEU A O 1
ATOM 797 N N . THR A 1 107 ? 2.576 -11.646 5.638 1.00 92.12 107 THR A N 1
ATOM 798 C CA . THR A 1 107 ? 1.388 -12.331 6.192 1.00 92.12 107 THR A CA 1
ATOM 799 C C . THR A 1 107 ? 1.045 -11.874 7.614 1.00 92.12 107 THR A C 1
ATOM 801 O O . THR A 1 107 ? 0.045 -12.293 8.203 1.00 92.12 107 THR A O 1
ATOM 804 N N . ASP A 1 108 ? 1.901 -11.045 8.202 1.00 92.00 108 ASP A N 1
ATOM 805 C CA . ASP A 1 108 ? 1.903 -10.651 9.608 1.00 92.00 108 ASP A CA 1
ATOM 806 C C . ASP A 1 108 ? 1.921 -9.130 9.815 1.00 92.00 108 ASP A C 1
ATOM 808 O O . ASP A 1 108 ? 1.993 -8.680 10.957 1.00 92.00 108 ASP A O 1
ATOM 812 N N . LEU A 1 109 ? 1.790 -8.329 8.747 1.00 96.62 109 LEU A N 1
ATOM 813 C CA . LEU A 1 109 ? 1.632 -6.884 8.890 1.00 96.62 109 LEU A CA 1
ATOM 814 C C . LEU A 1 109 ? 0.303 -6.598 9.597 1.00 96.62 109 LEU A C 1
ATOM 816 O O . LEU A 1 109 ? -0.773 -6.881 9.063 1.00 96.62 109 LEU A O 1
ATOM 820 N N . ALA A 1 110 ? 0.389 -6.071 10.815 1.00 97.94 110 ALA A N 1
ATOM 821 C CA . ALA A 1 110 ? -0.753 -5.885 11.694 1.00 97.94 110 ALA A CA 1
ATOM 822 C C . ALA A 1 110 ? -0.644 -4.574 12.477 1.00 97.94 110 ALA A C 1
ATOM 824 O O . ALA A 1 110 ? 0.417 -4.258 13.014 1.00 97.94 110 ALA A O 1
ATOM 825 N N . ALA A 1 111 ? -1.755 -3.850 12.573 1.00 98.12 111 ALA A N 1
ATOM 826 C CA . ALA A 1 111 ? -1.906 -2.644 13.375 1.00 98.12 111 ALA A CA 1
ATOM 827 C C . ALA 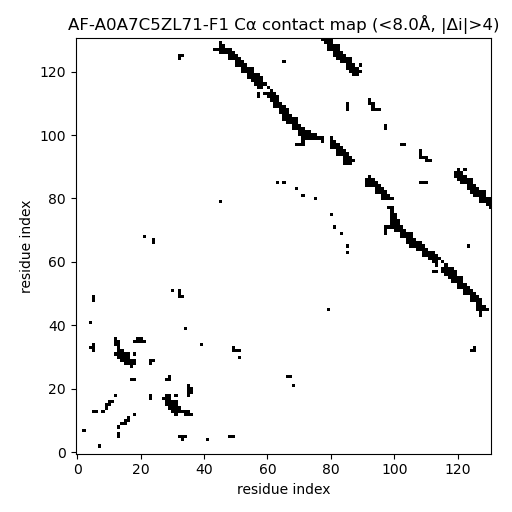A 1 111 ? -2.782 -2.939 14.599 1.00 98.12 111 ALA A C 1
ATOM 829 O O . ALA A 1 111 ? -3.870 -3.501 14.461 1.00 98.12 111 ALA A O 1
ATOM 830 N N . ASN A 1 112 ? -2.315 -2.548 15.789 1.00 98.12 112 ASN A N 1
ATOM 831 C CA . ASN A 1 112 ? -3.126 -2.590 17.004 1.00 98.12 112 ASN A CA 1
ATOM 832 C C . ASN A 1 112 ? -4.095 -1.409 17.025 1.00 98.12 112 ASN A C 1
ATOM 834 O O . ASN A 1 112 ? -3.667 -0.260 17.110 1.00 98.12 112 ASN A O 1
ATOM 838 N N . VAL A 1 113 ? -5.388 -1.724 16.979 1.00 98.19 113 VAL A N 1
ATOM 839 C CA . VAL A 1 113 ? -6.490 -0.756 16.986 1.00 98.19 113 VAL A CA 1
ATOM 840 C C . VAL A 1 113 ? -7.404 -0.929 18.200 1.00 98.19 113 VAL A C 1
ATOM 842 O O . VAL A 1 113 ? -8.440 -0.288 18.278 1.00 98.19 113 VAL A O 1
ATOM 845 N N . SER A 1 114 ? -6.997 -1.716 19.203 1.00 97.94 114 SER A N 1
ATOM 846 C CA . SER A 1 114 ? -7.822 -2.079 20.369 1.00 97.94 114 SER A CA 1
ATOM 847 C C . SER A 1 114 ? -8.238 -0.911 21.274 1.00 97.94 114 SER A C 1
ATOM 849 O O . SER A 1 114 ? -8.885 -1.124 22.297 1.00 97.94 114 SER A O 1
ATOM 851 N N . LYS A 1 115 ? -7.762 0.302 20.986 1.00 97.19 115 LYS A N 1
ATOM 852 C CA . LYS A 1 115 ? -8.078 1.542 21.710 1.00 97.19 115 LYS A CA 1
ATOM 853 C C . LYS A 1 115 ? -8.937 2.500 20.882 1.00 97.19 115 LYS A C 1
ATOM 855 O O . LYS A 1 115 ? -9.220 3.597 21.352 1.00 97.19 115 LYS A O 1
ATOM 860 N N . LEU A 1 116 ? -9.283 2.114 19.657 1.00 97.75 116 LEU A N 1
ATOM 861 C CA . LEU A 1 116 ? -10.115 2.881 18.742 1.00 97.75 116 LEU A CA 1
ATOM 862 C C . LEU A 1 116 ? -11.556 2.377 18.834 1.00 97.75 116 LEU A C 1
ATOM 864 O O . LEU A 1 116 ? -11.806 1.232 19.209 1.00 97.75 116 LEU A O 1
ATOM 868 N N . THR A 1 117 ? -12.521 3.255 18.589 1.00 97.88 117 THR A N 1
ATOM 869 C CA . THR A 1 117 ? -13.950 2.940 18.703 1.00 97.88 117 THR A CA 1
ATOM 870 C C . THR A 1 117 ? -14.731 3.862 17.785 1.00 97.88 117 THR A C 1
ATOM 872 O O . THR A 1 117 ? -14.454 5.059 17.727 1.00 97.88 117 THR A O 1
ATOM 875 N N . GLY A 1 118 ? -15.747 3.312 17.124 1.00 98.31 118 GLY A N 1
ATOM 876 C CA . GLY A 1 118 ? -16.527 4.006 16.112 1.00 98.31 118 GLY A CA 1
ATOM 877 C C . GLY A 1 118 ? -15.870 3.962 14.735 1.00 98.31 118 GLY A C 1
ATOM 878 O O . GLY A 1 118 ? -14.989 3.145 14.468 1.00 98.31 118 GLY A O 1
ATOM 879 N N . GLN A 1 119 ? -16.345 4.837 13.851 1.00 98.50 119 GLN A N 1
ATOM 880 C CA . GLN A 1 119 ? -15.894 4.900 12.464 1.00 98.50 119 GLN A CA 1
ATOM 881 C C . GLN A 1 119 ? -14.514 5.545 12.346 1.00 98.50 119 GLN A C 1
ATOM 883 O O . GLN A 1 119 ? -14.311 6.659 12.827 1.00 98.50 119 GLN A O 1
ATOM 888 N N . HIS A 1 120 ? -13.616 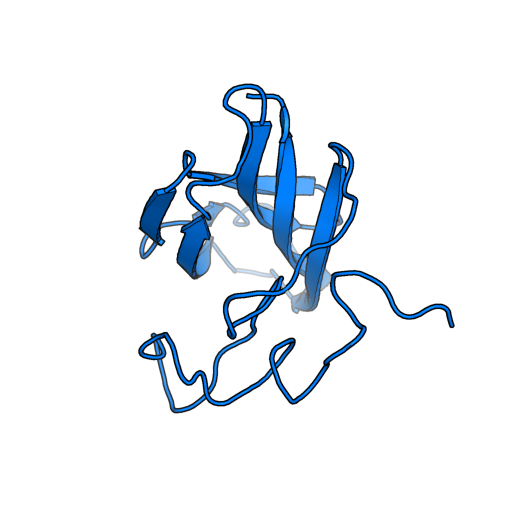4.853 11.653 1.00 98.62 120 HIS A N 1
ATOM 889 C CA . HIS A 1 120 ? -12.278 5.314 11.303 1.00 98.62 120 HIS A CA 1
ATOM 890 C C . HIS A 1 120 ? -11.981 5.005 9.837 1.00 98.62 120 HIS A C 1
ATOM 892 O O . HIS A 1 120 ? -12.452 3.999 9.297 1.00 98.62 120 HIS A O 1
ATOM 898 N N . GLU A 1 121 ? -11.151 5.827 9.204 1.00 98.56 121 GLU A N 1
ATOM 899 C CA . GLU A 1 121 ? -10.659 5.535 7.862 1.00 98.56 121 GLU A CA 1
ATOM 900 C C . GLU A 1 121 ? -9.473 4.575 7.974 1.00 98.56 121 GLU A C 1
ATOM 902 O O . GLU A 1 121 ? -8.427 4.920 8.524 1.00 98.56 121 GLU A O 1
ATOM 907 N N . VAL A 1 122 ? -9.622 3.353 7.465 1.00 98.56 122 VAL A N 1
ATOM 908 C CA . VAL A 1 122 ? -8.559 2.343 7.480 1.00 98.56 122 VAL A CA 1
ATOM 909 C C . VAL A 1 122 ? -8.063 2.119 6.066 1.00 98.56 122 VAL A C 1
ATOM 911 O O . VAL A 1 122 ? -8.856 1.865 5.160 1.00 98.56 122 VAL A O 1
ATOM 914 N N . GLY A 1 123 ? -6.748 2.151 5.875 1.00 98.06 123 GLY A N 1
ATOM 915 C CA . GLY A 1 123 ? -6.157 1.995 4.555 1.00 98.06 123 GLY A CA 1
ATOM 916 C C . GLY A 1 123 ? -4.909 1.134 4.507 1.00 98.06 123 GLY A C 1
ATOM 917 O O . GLY A 1 123 ? -4.244 0.875 5.512 1.00 98.06 123 GLY A O 1
ATOM 918 N N . VAL A 1 124 ? -4.586 0.703 3.290 1.00 98.06 124 VAL A N 1
ATOM 919 C CA . VAL A 1 124 ? -3.278 0.153 2.936 1.00 98.06 124 VAL A CA 1
ATOM 920 C C . VAL A 1 124 ? -2.625 1.111 1.952 1.00 98.06 124 VAL A C 1
ATOM 922 O O . VAL A 1 124 ? -3.201 1.416 0.906 1.00 98.06 124 VAL A O 1
ATOM 925 N N . ARG A 1 125 ? -1.410 1.552 2.278 1.00 98.38 125 ARG A N 1
ATOM 926 C CA . ARG A 1 125 ? -0.632 2.506 1.488 1.00 98.38 125 ARG A CA 1
ATOM 927 C C . ARG A 1 125 ? 0.672 1.890 1.013 1.00 98.38 125 ARG A C 1
ATOM 929 O O . ARG A 1 125 ? 1.378 1.255 1.797 1.00 98.38 125 ARG A O 1
ATOM 936 N N . LEU A 1 126 ? 0.998 2.130 -0.251 1.00 97.88 126 LEU A N 1
ATOM 937 C CA . LE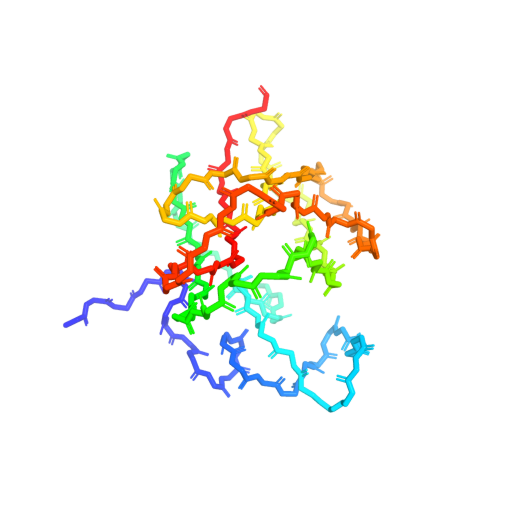U A 1 126 ? 2.312 1.908 -0.838 1.00 97.88 126 LEU A CA 1
ATOM 938 C C . LEU A 1 126 ? 2.948 3.272 -1.125 1.00 97.88 126 LEU A C 1
ATOM 940 O O . LEU A 1 126 ? 2.429 4.016 -1.950 1.00 97.88 126 LEU A O 1
ATOM 944 N N . GLU A 1 127 ? 4.060 3.583 -0.467 1.00 97.62 127 GLU A N 1
ATOM 945 C CA . GLU A 1 127 ? 4.715 4.895 -0.531 1.00 97.62 127 GLU A CA 1
ATOM 946 C C . GLU A 1 127 ? 6.200 4.762 -0.864 1.00 97.62 127 GLU A C 1
ATOM 948 O O . GLU A 1 127 ? 6.890 3.875 -0.342 1.00 97.62 127 GLU A O 1
ATOM 953 N N . LEU A 1 128 ? 6.689 5.647 -1.731 1.00 96.62 128 LEU A N 1
ATOM 954 C CA . LEU A 1 128 ? 8.112 5.797 -1.996 1.00 96.62 128 LEU A CA 1
ATOM 955 C C . LEU A 1 128 ? 8.741 6.611 -0.860 1.00 96.62 128 LEU A C 1
ATOM 957 O O . LEU A 1 128 ? 8.329 7.736 -0.595 1.00 96.62 128 LEU A O 1
ATOM 961 N N . VAL A 1 129 ? 9.750 6.059 -0.194 1.00 96.44 129 VAL A N 1
ATOM 962 C CA . VAL A 1 129 ? 10.432 6.690 0.945 1.00 96.44 129 VAL A CA 1
ATOM 963 C C . VAL A 1 129 ? 11.928 6.826 0.681 1.00 96.44 129 VAL A C 1
ATOM 965 O O . VAL A 1 129 ? 12.496 6.084 -0.125 1.00 96.44 129 VAL A O 1
ATOM 968 N N . GLU A 1 130 ? 12.582 7.744 1.386 1.00 93.88 130 GLU A N 1
ATOM 969 C CA . GLU A 1 130 ? 14.044 7.765 1.485 1.00 93.88 130 GLU A CA 1
ATOM 970 C C . GLU A 1 130 ? 14.529 6.584 2.350 1.00 93.88 130 GLU A C 1
ATOM 972 O O . GLU A 1 130 ? 13.850 6.180 3.301 1.00 93.88 130 GLU A O 1
ATOM 977 N N . ALA A 1 131 ? 15.664 5.987 1.972 1.00 78.81 131 ALA A N 1
ATOM 978 C CA . ALA A 1 131 ? 16.243 4.803 2.619 1.00 78.81 131 ALA A CA 1
ATOM 979 C C . ALA A 1 131 ? 17.159 5.128 3.807 1.00 78.81 131 ALA A C 1
ATOM 981 O O . ALA A 1 131 ? 17.890 6.141 3.743 1.00 78.81 131 ALA A O 1
#

Sequence (131 aa):
MELDAFTSRLGLGQGRIAPANATPGSGDHVFVLGEDEPGRFFELAPGDHAEVVQDTDLTDVTLVRAHLRLRVPASLPSTHGWEASIVVDGVKAARATCRAGRERLLTDLAANVSKLTGQHEVGVRLELVEA

Solvent-accessible surface area (backbone atoms only — not comparable to full-atom values): 7729 Å² total; per-residue (Å²): 134,86,72,50,81,58,58,66,42,62,65,78,38,8,40,71,32,66,60,90,76,52,83,54,94,55,82,72,47,42,76,38,69,43,65,59,63,86,92,76,86,69,94,79,55,73,71,47,64,29,74,51,73,43,84,39,73,31,56,92,34,52,66,51,74,47,79,45,76,52,76,35,58,65,83,49,58,84,66,38,31,44,35,42,28,38,26,48,73,86,40,78,61,26,76,50,74,48,53,56,57,37,74,46,81,37,83,74,51,53,25,84,36,66,88,45,67,46,80,40,43,39,29,46,34,40,31,34,35,74,95

pLDDT: mean 94.07, std 5.33, range [55.31, 98.62]